Protein AF-A0A966TAX2-F1 (afdb_monomer_lite)

Sequence (101 aa):
MSQLWIATLVSSLICFLLKYLGYRIPESLLNRPVIQRINALIPISLLSSLVAVQALTIERQVVIDHRLVGLLVAAIALSFKANFPIMMLLAAASSALVYNL

Secondary structure (DSSP, 8-state):
--HHHHHHHHHHHHHHHHHHHHHTS-HHHHTSHHHHHHHHHHHHHHHHHHHHHHHH-BTTB----HHHHHHHHHHHHHHTT--HHHHHHHHHHHHHHHHT-

Structure (mmCIF, N/CA/C/O backbone):
data_AF-A0A966TAX2-F1
#
_entry.id   AF-A0A966TAX2-F1
#
loop_
_atom_site.group_PDB
_atom_site.id
_atom_site.type_symbol
_atom_site.label_atom_id
_atom_site.label_alt_id
_atom_site.label_comp_id
_atom_site.label_asym_id
_atom_site.label_entity_id
_atom_site.label_seq_id
_atom_site.pdbx_PDB_ins_code
_atom_site.Cartn_x
_atom_site.Cartn_y
_atom_site.Cartn_z
_atom_site.occupancy
_atom_site.B_iso_or_equiv
_atom_site.auth_seq_id
_atom_site.auth_comp_id
_atom_site.auth_asym_id
_atom_site.auth_atom_id
_atom_site.pdbx_PDB_model_num
ATOM 1 N N . MET A 1 1 ? 34.500 10.034 4.972 1.00 63.66 1 MET A N 1
ATOM 2 C CA . MET A 1 1 ? 33.118 9.588 5.252 1.00 63.66 1 MET A CA 1
ATOM 3 C C . MET A 1 1 ? 32.311 9.730 3.974 1.00 63.66 1 MET A C 1
ATOM 5 O O . MET A 1 1 ? 32.196 10.844 3.484 1.00 63.66 1 MET A O 1
ATOM 9 N N . SER A 1 2 ? 31.853 8.629 3.370 1.00 84.06 2 SER A N 1
ATOM 10 C CA . SER A 1 2 ? 31.092 8.680 2.107 1.00 84.06 2 SER A CA 1
ATOM 11 C C . SER A 1 2 ? 29.784 9.460 2.278 1.00 84.06 2 SER A C 1
ATOM 13 O O . SER A 1 2 ? 29.188 9.397 3.353 1.00 84.06 2 SER A O 1
ATOM 15 N N . GLN A 1 3 ? 29.287 10.107 1.222 1.00 86.94 3 GLN A N 1
ATOM 16 C CA . GLN A 1 3 ? 28.011 10.843 1.236 1.00 86.94 3 GLN A CA 1
ATOM 17 C C . GLN A 1 3 ? 26.834 10.004 1.776 1.00 86.94 3 GLN A C 1
ATOM 19 O O . GLN A 1 3 ? 25.998 10.531 2.504 1.00 86.94 3 GLN A O 1
ATOM 24 N N . LEU A 1 4 ? 26.822 8.689 1.519 1.00 91.69 4 LEU A N 1
ATOM 25 C CA . LEU A 1 4 ? 25.829 7.753 2.064 1.00 91.69 4 LEU A CA 1
ATOM 26 C C . LEU A 1 4 ? 25.832 7.703 3.600 1.00 91.69 4 LEU A C 1
ATOM 28 O O . LEU A 1 4 ? 24.779 7.735 4.219 1.00 91.69 4 LEU A O 1
ATOM 32 N N . TRP A 1 5 ? 27.010 7.701 4.228 1.00 91.75 5 TRP A N 1
ATOM 33 C CA . TRP A 1 5 ? 27.150 7.691 5.690 1.00 91.75 5 TRP A CA 1
ATOM 34 C C . TRP A 1 5 ? 26.619 8.977 6.329 1.00 91.75 5 TRP A C 1
ATOM 36 O O . TRP A 1 5 ? 25.980 8.928 7.379 1.00 91.75 5 TRP A O 1
ATOM 46 N N . ILE A 1 6 ? 26.839 10.120 5.673 1.00 92.25 6 ILE A N 1
ATOM 47 C CA . ILE A 1 6 ? 26.294 11.408 6.115 1.00 92.25 6 ILE A CA 1
ATOM 48 C C . ILE A 1 6 ? 24.763 11.393 5.987 1.00 92.25 6 ILE A C 1
ATOM 50 O O . ILE A 1 6 ? 24.074 11.737 6.944 1.00 92.25 6 ILE A O 1
ATOM 54 N N . ALA A 1 7 ? 24.221 10.931 4.854 1.00 92.06 7 ALA A N 1
ATOM 55 C CA . ALA A 1 7 ? 22.776 10.838 4.633 1.00 92.06 7 ALA A CA 1
ATOM 56 C C . ALA A 1 7 ? 22.075 9.907 5.643 1.00 92.06 7 ALA A C 1
ATOM 58 O O . ALA A 1 7 ? 21.009 10.247 6.164 1.00 92.06 7 ALA A O 1
ATOM 59 N N . THR A 1 8 ? 22.677 8.765 5.980 1.00 93.25 8 THR A N 1
ATOM 60 C CA . THR A 1 8 ? 22.130 7.833 6.980 1.00 93.25 8 THR A CA 1
ATOM 61 C C . THR A 1 8 ? 22.140 8.431 8.387 1.00 93.25 8 THR A C 1
ATOM 63 O O . THR A 1 8 ? 21.143 8.338 9.101 1.00 93.25 8 THR A O 1
ATOM 66 N N . LEU A 1 9 ? 23.229 9.094 8.793 1.00 94.69 9 LEU A N 1
ATOM 67 C CA . LEU A 1 9 ? 23.286 9.754 10.103 1.00 94.69 9 LEU A CA 1
ATOM 68 C C . LEU A 1 9 ? 22.274 10.899 10.208 1.00 94.69 9 LEU A C 1
ATOM 70 O O . LEU A 1 9 ? 21.571 11.003 11.212 1.00 94.69 9 LEU A O 1
ATOM 74 N N . VAL A 1 10 ? 22.155 11.716 9.160 1.00 95.25 10 VAL A N 1
ATOM 75 C CA . VAL A 1 10 ? 21.193 12.825 9.110 1.00 95.25 10 VAL A CA 1
ATOM 76 C C . VAL A 1 10 ? 19.753 12.310 9.141 1.00 95.25 10 VAL A C 1
ATOM 78 O O . VAL A 1 10 ? 18.957 12.796 9.941 1.00 95.25 10 VAL A O 1
ATOM 81 N N . SER A 1 11 ? 19.408 11.304 8.332 1.00 92.81 11 SER A N 1
ATOM 82 C CA . SER A 1 11 ? 18.055 10.722 8.325 1.00 92.81 11 SER A CA 1
ATOM 83 C C . SER A 1 11 ? 17.693 10.067 9.658 1.00 92.81 11 SER A C 1
ATOM 85 O O . SER A 1 11 ? 16.587 10.274 10.153 1.00 92.81 11 SER A O 1
ATOM 87 N N . SER A 1 12 ? 18.631 9.356 10.288 1.00 92.75 12 SER A N 1
ATOM 88 C CA . SER A 1 12 ? 18.442 8.794 11.630 1.00 92.75 12 SER A CA 1
ATOM 89 C C . SER A 1 12 ? 18.173 9.887 12.671 1.00 92.75 12 SER A C 1
ATOM 91 O O . SER A 1 12 ? 17.205 9.797 13.431 1.00 92.75 12 SER A O 1
ATOM 93 N N . LEU A 1 13 ? 18.961 10.969 12.652 1.00 94.94 13 LEU A N 1
ATOM 94 C CA . LEU A 1 13 ? 18.775 12.113 13.548 1.00 94.94 13 LEU A CA 1
ATOM 95 C C . LEU A 1 13 ? 17.407 12.784 13.337 1.00 94.94 13 LEU A C 1
ATOM 97 O O . LEU A 1 13 ? 16.717 13.094 14.307 1.00 94.94 13 LEU A O 1
ATOM 101 N N . ILE A 1 14 ? 16.987 12.966 12.082 1.00 94.62 14 ILE A N 1
ATOM 102 C CA . ILE A 1 14 ? 15.676 13.529 11.726 1.00 94.62 14 ILE A CA 1
ATOM 103 C C . ILE A 1 14 ? 14.543 12.632 12.236 1.00 94.62 14 ILE A C 1
ATOM 105 O O . ILE A 1 14 ? 13.622 13.127 12.885 1.00 94.62 14 ILE A O 1
ATOM 109 N N . CYS A 1 15 ? 14.616 11.320 12.002 1.00 92.00 15 CYS A N 1
ATOM 110 C CA . CYS A 1 15 ? 13.634 10.361 12.512 1.00 92.00 15 CYS A CA 1
ATOM 111 C C . CYS A 1 15 ? 13.542 10.402 14.044 1.00 92.00 15 CYS A C 1
ATOM 113 O O . CYS A 1 15 ? 12.441 10.361 14.601 1.00 92.00 15 CYS A O 1
ATOM 115 N N . PHE A 1 16 ? 14.682 10.528 14.727 1.00 91.06 16 PHE A N 1
ATOM 116 C CA . PHE A 1 16 ? 14.731 10.658 16.180 1.00 91.06 16 PHE A CA 1
ATOM 117 C C . PHE A 1 16 ? 14.078 11.960 16.666 1.00 91.06 16 PHE A C 1
ATOM 119 O O . PHE A 1 16 ? 13.234 11.923 17.563 1.00 91.06 16 PHE A O 1
ATOM 126 N N . LEU A 1 17 ? 14.398 13.097 16.040 1.00 92.00 17 LEU A N 1
ATOM 127 C CA . LEU A 1 17 ? 13.774 14.387 16.352 1.00 92.00 17 LEU A CA 1
ATOM 128 C C . LEU A 1 17 ? 12.261 14.346 16.130 1.00 92.00 17 LEU A C 1
ATOM 130 O O . LEU A 1 17 ? 11.511 14.793 16.993 1.00 92.00 17 LEU A O 1
ATOM 134 N N . LEU A 1 18 ? 11.802 13.767 15.019 1.00 88.62 18 LEU A N 1
ATOM 135 C CA . LEU A 1 18 ? 10.376 13.620 14.720 1.00 88.62 18 LEU A CA 1
ATOM 136 C C . LEU A 1 18 ? 9.655 12.776 15.777 1.00 88.62 18 LEU A C 1
ATOM 138 O O . LEU A 1 18 ? 8.590 13.173 16.252 1.00 88.62 18 LEU A O 1
ATOM 142 N N . LYS A 1 19 ? 10.243 11.650 16.199 1.00 85.62 19 LYS A N 1
ATOM 143 C CA . LYS A 1 19 ? 9.704 10.815 17.286 1.00 85.62 19 LYS A CA 1
ATOM 144 C C . LYS A 1 19 ? 9.629 11.597 18.601 1.00 85.62 19 LYS A C 1
ATOM 146 O O . LYS A 1 19 ? 8.616 11.533 19.297 1.00 85.62 19 LYS A O 1
ATOM 151 N N . TYR A 1 20 ? 10.685 12.338 18.929 1.00 87.75 20 TYR A N 1
ATOM 152 C CA . TYR A 1 20 ? 10.763 13.129 20.154 1.00 87.75 20 TYR A CA 1
ATOM 153 C C . TYR A 1 20 ? 9.734 14.267 20.172 1.00 87.75 20 TYR A C 1
ATOM 155 O O . TYR A 1 20 ? 9.030 14.441 21.167 1.00 87.75 20 TYR A O 1
ATOM 163 N N . LEU A 1 21 ? 9.584 14.993 19.061 1.00 85.50 21 LEU A N 1
ATOM 164 C CA . LEU A 1 21 ? 8.543 16.010 18.896 1.00 85.50 21 LEU A CA 1
ATOM 165 C C . LEU A 1 21 ? 7.149 15.389 19.007 1.00 85.50 21 LEU A C 1
ATOM 167 O O . LEU A 1 21 ? 6.305 15.945 19.701 1.00 85.50 21 LEU A O 1
ATOM 171 N N . GLY A 1 22 ? 6.932 14.219 18.399 1.00 79.00 22 GLY A N 1
ATOM 172 C CA . GLY A 1 22 ? 5.676 13.475 18.488 1.00 79.00 22 GLY A CA 1
ATOM 173 C C . GLY A 1 22 ? 5.285 13.106 19.921 1.00 79.00 22 GLY A C 1
ATOM 174 O O . GLY A 1 22 ? 4.120 13.227 20.285 1.00 79.00 22 GLY A O 1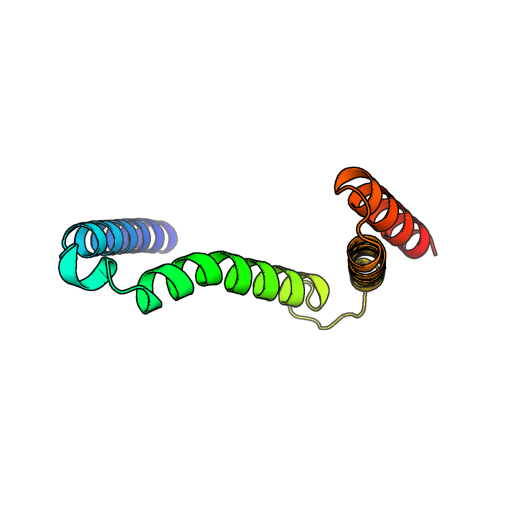
ATOM 175 N N . TYR A 1 23 ? 6.254 12.729 20.760 1.00 73.81 23 TYR A N 1
ATOM 176 C CA . TYR A 1 23 ? 6.023 12.424 22.179 1.00 73.81 23 TYR A CA 1
ATOM 177 C C . TYR A 1 23 ? 5.688 13.668 23.017 1.00 73.81 23 TYR A C 1
ATOM 179 O O . TYR A 1 23 ? 5.014 13.578 24.039 1.00 73.81 23 TYR A O 1
ATOM 187 N N . ARG A 1 24 ? 6.159 14.846 22.597 1.00 74.31 24 ARG A N 1
ATOM 188 C CA . ARG A 1 24 ? 5.876 16.122 23.270 1.00 74.31 24 ARG A CA 1
ATOM 189 C C . ARG A 1 24 ? 4.514 16.713 22.896 1.00 74.31 24 ARG A C 1
ATOM 191 O O . ARG A 1 24 ? 4.140 17.730 23.477 1.00 74.31 24 ARG A O 1
ATOM 198 N N . ILE A 1 25 ? 3.781 16.113 21.954 1.00 72.88 25 ILE A N 1
ATOM 199 C CA . ILE A 1 25 ? 2.447 16.581 21.568 1.00 72.88 25 ILE A CA 1
ATOM 200 C C . ILE A 1 25 ? 1.481 16.341 22.743 1.00 72.88 25 ILE A C 1
ATOM 202 O O . ILE A 1 25 ? 1.324 15.200 23.173 1.00 72.88 25 ILE A O 1
ATOM 206 N N . PRO A 1 26 ? 0.814 17.389 23.264 1.00 70.25 26 PRO A N 1
ATOM 207 C CA . PRO A 1 26 ? -0.136 17.259 24.363 1.00 70.25 26 PRO A CA 1
ATOM 208 C C . PRO A 1 26 ? -1.273 16.289 24.025 1.00 70.25 26 PRO A C 1
ATOM 210 O O . PRO A 1 26 ? -1.901 16.405 22.969 1.00 70.25 26 PRO A O 1
ATOM 213 N N . GLU A 1 27 ? -1.620 15.395 24.953 1.00 62.97 27 GLU A N 1
ATOM 214 C CA . GLU A 1 27 ? -2.732 14.446 24.770 1.00 62.97 27 GLU A CA 1
ATOM 215 C C . GLU A 1 27 ? -4.087 15.136 24.536 1.00 62.97 27 GLU A C 1
ATOM 217 O O . GLU A 1 27 ? -4.983 14.570 23.910 1.00 62.97 27 GLU A O 1
ATOM 222 N N . SER A 1 28 ? -4.233 16.397 24.955 1.00 65.00 28 SER A N 1
ATOM 223 C CA . SER A 1 28 ? -5.428 17.212 24.699 1.00 65.00 28 SER A CA 1
ATOM 224 C C . SER A 1 28 ? -5.665 17.510 23.211 1.00 65.00 28 SER A C 1
ATOM 226 O O . SER A 1 28 ? -6.810 17.711 22.799 1.00 65.00 28 SER A O 1
ATOM 228 N N . LEU A 1 29 ? -4.611 17.508 22.387 1.00 61.69 29 LEU A N 1
ATOM 229 C CA . LEU A 1 29 ? -4.713 17.642 20.932 1.00 61.69 29 LEU A CA 1
ATOM 230 C C . LEU A 1 29 ? -5.010 16.287 20.277 1.00 6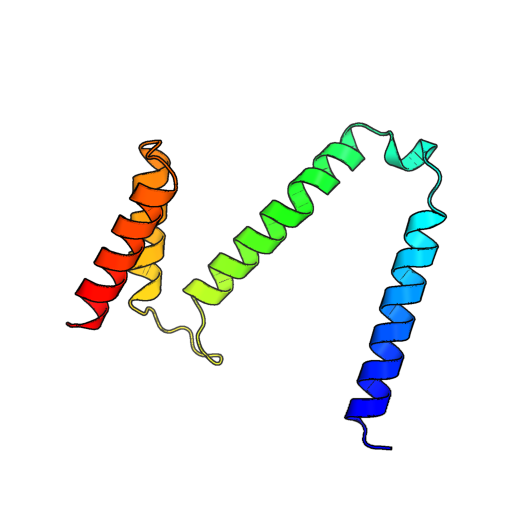1.69 29 LEU A C 1
ATOM 232 O O . LEU A 1 29 ? -5.793 16.233 19.332 1.00 61.69 29 LEU A O 1
ATOM 236 N N . LEU A 1 30 ? -4.450 15.192 20.800 1.00 60.34 30 LEU A N 1
ATOM 237 C CA . LEU A 1 30 ? -4.582 13.849 20.221 1.00 60.34 30 LEU A CA 1
ATOM 238 C C . LEU A 1 30 ? -5.920 13.161 20.551 1.00 60.34 30 LEU A C 1
ATOM 240 O O . LEU A 1 30 ? -6.401 12.346 19.766 1.00 60.34 30 LEU A O 1
ATOM 244 N N . ASN A 1 31 ? -6.566 13.534 21.660 1.00 64.88 31 ASN A N 1
ATOM 245 C CA . ASN A 1 31 ? -7.871 13.003 22.075 1.00 64.88 31 ASN A CA 1
ATOM 246 C C . ASN A 1 31 ? -9.065 13.544 21.276 1.00 64.88 31 ASN A C 1
ATOM 248 O O . ASN A 1 31 ? -10.213 13.197 21.558 1.00 64.88 31 ASN A O 1
ATOM 252 N N . ARG A 1 32 ? -8.838 14.373 20.250 1.00 75.62 32 ARG A N 1
ATOM 253 C CA . ARG A 1 32 ? -9.924 14.761 19.348 1.00 75.62 32 ARG A CA 1
ATOM 254 C C . ARG A 1 32 ? -10.338 13.552 18.500 1.00 75.62 32 ARG A C 1
ATOM 256 O O . ARG A 1 32 ? -9.487 12.979 17.814 1.00 75.62 32 ARG A O 1
ATOM 263 N N . PRO A 1 33 ? -11.640 13.216 18.432 1.00 75.94 33 PRO A N 1
ATOM 264 C CA . PRO A 1 33 ? -12.123 12.047 17.690 1.00 75.94 33 PRO A CA 1
ATOM 265 C C . PRO A 1 33 ? -11.753 12.094 16.199 1.00 75.94 33 PRO A C 1
ATOM 267 O O . PRO A 1 33 ? -11.582 11.058 15.561 1.00 75.94 33 PRO A O 1
ATOM 270 N N . VAL A 1 34 ? -11.580 13.296 15.639 1.00 80.00 34 VAL A N 1
ATOM 271 C CA . VAL A 1 34 ? -11.132 13.499 14.254 1.00 80.00 34 VAL A CA 1
ATOM 272 C C . VAL A 1 34 ? -9.679 13.050 14.052 1.00 80.00 34 VAL A C 1
ATOM 274 O O . VAL A 1 34 ? -9.387 12.360 13.081 1.00 80.00 34 VAL A O 1
ATOM 277 N N . ILE A 1 35 ? -8.773 13.384 14.975 1.00 80.75 35 ILE A N 1
ATOM 278 C CA . ILE A 1 35 ? -7.340 13.067 14.849 1.00 80.75 35 ILE A CA 1
ATOM 279 C C . ILE A 1 35 ? -7.102 11.562 15.011 1.00 80.75 35 ILE A C 1
ATOM 281 O O . ILE A 1 35 ? -6.332 10.979 14.249 1.00 80.75 35 ILE A O 1
ATOM 285 N N . GLN A 1 36 ? -7.830 10.904 15.917 1.00 80.69 36 GLN A N 1
ATOM 286 C CA . GLN A 1 36 ? -7.770 9.447 16.074 1.00 80.69 36 GLN A CA 1
ATOM 287 C C . GLN A 1 36 ? -8.241 8.705 14.816 1.00 80.69 36 GLN A C 1
ATOM 289 O O . GLN A 1 36 ? -7.580 7.766 14.371 1.00 80.69 36 GLN A O 1
ATOM 294 N N . ARG A 1 37 ? -9.344 9.158 14.199 1.00 83.12 37 ARG A N 1
ATOM 295 C CA . ARG A 1 37 ? -9.837 8.590 12.933 1.00 83.12 37 ARG A CA 1
ATOM 296 C C . ARG A 1 37 ? -8.819 8.744 11.808 1.00 83.12 37 ARG A C 1
ATOM 298 O O . ARG A 1 37 ? -8.575 7.783 11.089 1.00 83.12 37 ARG A O 1
ATOM 305 N N . ILE A 1 38 ? -8.198 9.917 11.674 1.00 85.69 38 ILE A N 1
ATOM 306 C CA . ILE A 1 38 ? -7.161 10.145 10.658 1.00 85.69 38 ILE A CA 1
ATOM 307 C C . ILE A 1 38 ? -5.966 9.223 10.905 1.00 85.69 38 ILE A C 1
ATOM 309 O O . ILE A 1 38 ? -5.522 8.555 9.977 1.00 85.69 38 ILE A O 1
ATOM 313 N N . ASN A 1 39 ? -5.481 9.122 12.145 1.00 86.06 39 ASN A N 1
ATOM 314 C CA . ASN A 1 39 ? -4.323 8.289 12.465 1.00 86.06 39 ASN A CA 1
ATOM 315 C C . ASN A 1 39 ? -4.564 6.799 12.169 1.00 86.06 39 ASN A C 1
ATOM 317 O O . ASN A 1 39 ? -3.667 6.114 11.690 1.00 86.06 39 ASN A O 1
ATOM 321 N N . ALA A 1 40 ? -5.788 6.308 12.375 1.00 87.50 40 ALA A N 1
ATOM 322 C CA . ALA A 1 40 ? -6.165 4.950 11.985 1.00 87.50 40 ALA A CA 1
ATOM 323 C C . ALA A 1 40 ? -6.173 4.746 10.455 1.00 87.50 40 ALA A C 1
ATOM 325 O O . ALA A 1 40 ? -5.883 3.653 9.974 1.00 87.50 40 ALA A O 1
ATOM 326 N N . LEU A 1 41 ? -6.480 5.794 9.682 1.00 89.75 41 LEU A N 1
ATOM 327 C CA . LEU A 1 41 ? -6.553 5.745 8.219 1.00 89.75 41 LEU A CA 1
ATOM 328 C C . LEU A 1 41 ? -5.201 5.967 7.529 1.00 89.75 41 LEU A C 1
ATOM 330 O O . LEU A 1 41 ? -5.032 5.512 6.398 1.00 89.75 41 LEU A O 1
ATOM 334 N N . ILE A 1 42 ? -4.236 6.628 8.180 1.00 91.06 42 ILE A N 1
ATOM 335 C CA . ILE A 1 42 ? -2.909 6.902 7.601 1.00 91.06 42 ILE A CA 1
ATOM 336 C C . ILE A 1 42 ? -2.224 5.608 7.121 1.00 91.06 42 ILE A C 1
ATOM 338 O O . ILE A 1 42 ? -1.876 5.551 5.940 1.00 91.06 42 ILE A O 1
ATOM 342 N N . PRO A 1 43 ? -2.065 4.547 7.944 1.00 94.00 43 PRO A N 1
ATOM 343 C CA . PRO A 1 43 ? -1.412 3.317 7.497 1.00 94.00 43 PRO A CA 1
ATOM 344 C C . PRO A 1 43 ? -2.148 2.651 6.336 1.00 94.00 43 PRO A C 1
ATOM 346 O O . PRO A 1 43 ? -1.518 2.181 5.395 1.00 94.00 43 PRO A O 1
ATOM 349 N N . ILE A 1 44 ? -3.482 2.648 6.380 1.00 91.81 44 ILE A N 1
ATOM 350 C CA . ILE A 1 44 ? -4.333 2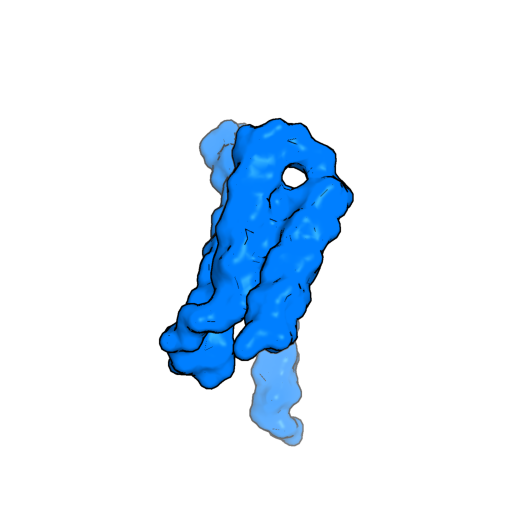.018 5.365 1.00 91.81 44 ILE A CA 1
ATOM 351 C C . ILE A 1 44 ? -4.173 2.744 4.024 1.00 91.81 44 ILE A C 1
ATOM 353 O O . ILE A 1 44 ? -3.982 2.105 2.994 1.00 91.81 44 ILE A O 1
ATOM 357 N N . SER A 1 45 ? -4.190 4.078 4.043 1.00 91.69 45 SER A N 1
ATOM 358 C CA . SER A 1 45 ? -3.993 4.916 2.858 1.00 91.69 45 SER A CA 1
ATOM 359 C C . SER A 1 45 ? -2.590 4.749 2.269 1.00 91.69 45 SER A C 1
ATOM 361 O O . SER A 1 45 ? -2.443 4.527 1.067 1.00 91.69 45 SER A O 1
ATOM 363 N N . LEU A 1 46 ? -1.557 4.777 3.120 1.00 93.44 46 LEU A N 1
ATOM 364 C CA . LEU A 1 46 ? -0.166 4.624 2.693 1.00 93.44 46 LEU A CA 1
ATOM 365 C C . LEU A 1 46 ? 0.105 3.237 2.104 1.00 93.44 46 LEU A C 1
ATOM 367 O O . LEU A 1 46 ? 0.686 3.148 1.026 1.00 93.44 46 LEU A O 1
ATOM 371 N N . LEU A 1 47 ? -0.33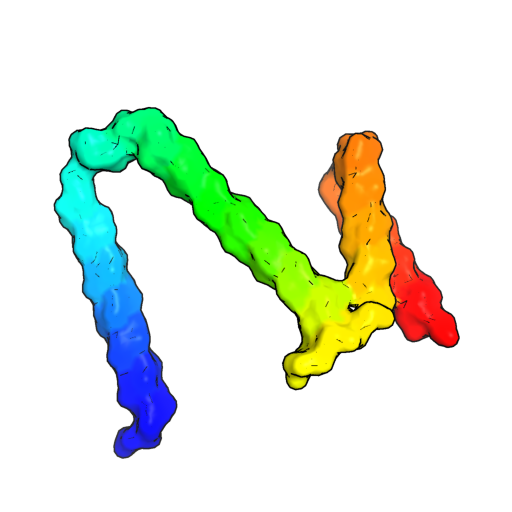7 2.166 2.769 1.00 92.75 47 LEU A N 1
ATOM 372 C CA . LEU A 1 47 ? -0.177 0.800 2.266 1.00 92.75 47 LEU A CA 1
ATOM 373 C C . LEU A 1 47 ? -0.977 0.577 0.980 1.00 92.75 47 LEU A C 1
ATOM 375 O O . LEU A 1 47 ? -0.454 -0.022 0.047 1.00 92.75 47 LEU A O 1
ATOM 379 N N . SER A 1 48 ? -2.206 1.094 0.897 1.00 87.50 48 SER A N 1
ATOM 380 C CA . SER A 1 48 ? -3.030 0.993 -0.314 1.00 87.50 48 SER A CA 1
ATOM 381 C C . SER A 1 48 ? -2.380 1.710 -1.502 1.00 87.50 48 SER A C 1
ATOM 383 O O . SER A 1 48 ? -2.229 1.127 -2.576 1.00 87.50 48 SER A O 1
ATOM 385 N N . SER A 1 49 ? -1.896 2.937 -1.291 1.00 88.38 49 SER A N 1
ATOM 386 C CA . SER A 1 49 ? -1.156 3.698 -2.304 1.00 88.38 49 SER A CA 1
ATOM 387 C C . SER A 1 49 ? 0.131 2.983 -2.728 1.00 88.38 49 SER A C 1
ATOM 389 O O . SER A 1 49 ? 0.410 2.847 -3.918 1.00 88.38 49 SER A O 1
ATOM 391 N N . LEU A 1 50 ? 0.889 2.444 -1.768 1.00 89.81 50 LEU A N 1
ATOM 392 C CA . LEU A 1 50 ? 2.112 1.694 -2.042 1.00 89.81 50 LEU A CA 1
ATOM 393 C C . LEU A 1 50 ? 1.834 0.442 -2.884 1.00 89.81 50 LEU A C 1
ATOM 395 O O . LEU A 1 50 ? 2.566 0.157 -3.829 1.00 89.81 50 LEU A O 1
ATOM 399 N N . VAL A 1 51 ? 0.781 -0.308 -2.564 1.00 84.62 51 VAL A N 1
ATOM 400 C CA . VAL A 1 51 ? 0.360 -1.471 -3.354 1.00 84.62 51 VAL A CA 1
ATOM 401 C C . VAL A 1 51 ? -0.054 -1.044 -4.762 1.00 84.62 51 VAL A C 1
ATOM 403 O O . VAL A 1 51 ? 0.373 -1.682 -5.721 1.00 84.62 51 VAL A O 1
ATOM 406 N N . ALA A 1 52 ? -0.801 0.053 -4.910 1.00 82.06 52 ALA A N 1
ATOM 407 C CA . ALA A 1 52 ? -1.193 0.573 -6.219 1.00 82.06 52 ALA A CA 1
ATOM 408 C C . ALA A 1 52 ? 0.025 0.949 -7.082 1.00 82.06 52 ALA A C 1
ATOM 410 O O . ALA A 1 52 ? 0.111 0.539 -8.238 1.00 82.06 52 ALA A O 1
ATOM 411 N N . VAL A 1 53 ? 1.004 1.664 -6.518 1.00 83.50 53 VAL A N 1
ATOM 412 C CA . VAL A 1 53 ? 2.227 2.051 -7.242 1.00 83.50 53 VAL A CA 1
ATOM 413 C C . VAL A 1 53 ? 3.072 0.828 -7.603 1.00 83.50 53 VAL A C 1
ATOM 415 O O . VAL A 1 53 ? 3.525 0.726 -8.740 1.00 83.50 53 VAL A O 1
ATOM 418 N N . GLN A 1 54 ? 3.242 -0.124 -6.681 1.00 80.38 54 GLN A N 1
ATOM 419 C CA . GLN A 1 54 ? 4.004 -1.354 -6.934 1.00 80.38 54 GLN A CA 1
ATOM 420 C C . GLN A 1 54 ? 3.323 -2.297 -7.936 1.00 80.38 54 GLN A C 1
ATOM 422 O O . GLN A 1 54 ? 4.008 -3.062 -8.612 1.00 80.38 54 GLN A O 1
ATOM 427 N N . ALA A 1 55 ? 1.991 -2.269 -8.026 1.00 75.25 55 ALA A N 1
ATOM 428 C CA . ALA A 1 55 ? 1.242 -3.053 -9.003 1.00 75.25 55 ALA A CA 1
ATOM 429 C C . ALA A 1 55 ? 1.314 -2.452 -10.415 1.00 75.25 55 ALA A C 1
ATOM 431 O O . ALA A 1 55 ? 1.256 -3.197 -11.389 1.00 75.25 55 ALA A O 1
ATOM 432 N N . LEU A 1 56 ? 1.436 -1.124 -10.523 1.00 67.38 56 LEU A N 1
ATOM 433 C CA . LEU A 1 56 ? 1.419 -0.393 -11.796 1.00 67.38 56 LEU A CA 1
ATOM 434 C C . LEU A 1 56 ? 2.814 -0.039 -12.338 1.00 67.38 56 LEU A C 1
ATOM 436 O O . LEU A 1 56 ? 2.934 0.318 -13.508 1.00 67.38 56 LEU A O 1
ATOM 440 N N . THR A 1 57 ? 3.858 -0.086 -11.506 1.00 66.69 57 THR A N 1
ATOM 441 C CA . THR A 1 57 ? 5.205 0.386 -11.863 1.00 66.69 57 THR A CA 1
ATOM 442 C C . THR A 1 57 ? 6.260 -0.670 -11.559 1.00 66.69 57 THR A C 1
ATOM 444 O O . THR A 1 57 ? 6.356 -1.152 -10.431 1.00 66.69 57 THR A O 1
ATOM 447 N N . ILE A 1 58 ? 7.125 -0.953 -12.534 1.00 63.31 58 ILE A N 1
ATOM 448 C CA . ILE A 1 58 ? 8.364 -1.717 -12.340 1.00 63.31 58 ILE A CA 1
ATOM 449 C C . ILE A 1 58 ? 9.519 -0.850 -12.837 1.00 63.31 58 ILE A C 1
ATOM 451 O O . ILE A 1 58 ? 9.480 -0.358 -13.960 1.00 63.31 58 ILE A O 1
ATOM 455 N N . GLU A 1 59 ? 10.532 -0.625 -11.992 1.00 62.28 59 GLU A N 1
ATOM 456 C CA . GLU A 1 59 ? 11.826 -0.026 -12.385 1.00 62.28 59 GLU A CA 1
ATOM 457 C C . GLU A 1 59 ? 11.741 1.337 -13.114 1.00 62.28 59 GLU A C 1
ATOM 459 O O . GLU A 1 59 ? 12.727 1.758 -13.713 1.00 62.28 59 GLU A O 1
ATOM 464 N N . ARG A 1 60 ? 10.601 2.058 -13.014 1.00 57.44 60 ARG A N 1
ATOM 465 C CA . ARG A 1 60 ? 10.273 3.354 -13.667 1.00 57.44 60 ARG A CA 1
ATOM 466 C C . ARG A 1 60 ? 9.533 3.274 -15.012 1.00 57.44 60 ARG A C 1
ATOM 468 O O . ARG A 1 60 ? 9.280 4.322 -15.606 1.00 57.44 60 ARG A O 1
ATOM 475 N N . GLN A 1 61 ? 9.134 2.089 -15.468 1.00 55.44 61 GLN A N 1
ATOM 476 C CA . GLN A 1 61 ? 8.259 1.924 -16.634 1.00 55.44 61 GLN A CA 1
ATOM 477 C C . GLN A 1 61 ? 6.867 1.440 -16.206 1.00 55.44 61 GLN A C 1
ATOM 479 O O . GLN A 1 61 ? 6.728 0.551 -15.362 1.00 55.44 61 GLN A O 1
ATOM 484 N N . VAL A 1 62 ? 5.827 2.057 -16.775 1.00 55.84 62 VAL A N 1
ATOM 485 C CA . VAL A 1 62 ? 4.438 1.606 -16.623 1.00 55.84 62 VAL A CA 1
ATOM 486 C C . VAL A 1 62 ? 4.262 0.410 -17.550 1.00 55.84 62 VAL A C 1
ATOM 488 O O . VAL A 1 62 ? 3.979 0.567 -18.735 1.00 55.84 62 VAL A O 1
ATOM 491 N N . VAL A 1 63 ? 4.505 -0.784 -17.020 1.00 58.84 63 VAL A N 1
ATOM 492 C CA . VAL A 1 63 ? 4.277 -2.048 -17.721 1.00 58.84 63 VAL A CA 1
ATOM 493 C C . VAL A 1 63 ? 3.060 -2.694 -17.078 1.00 58.84 63 VAL A C 1
ATOM 495 O O . VAL A 1 63 ? 3.045 -2.944 -15.873 1.00 58.84 63 VAL A O 1
ATOM 498 N N . ILE A 1 64 ? 2.018 -2.931 -17.874 1.00 56.41 64 ILE A N 1
ATOM 499 C CA . ILE A 1 64 ? 0.846 -3.693 -17.436 1.00 56.41 64 ILE A CA 1
ATOM 500 C C . ILE A 1 64 ? 1.268 -5.161 -17.415 1.00 56.41 64 ILE A C 1
ATOM 502 O O . ILE A 1 64 ? 1.172 -5.854 -18.422 1.00 56.41 64 ILE A O 1
ATOM 506 N N . ASP A 1 65 ? 1.816 -5.594 -16.284 1.00 62.38 65 ASP A N 1
ATOM 507 C CA . ASP A 1 65 ? 2.347 -6.941 -16.104 1.00 62.38 65 ASP A CA 1
ATOM 508 C C . ASP A 1 65 ? 1.379 -7.830 -15.294 1.00 62.38 65 ASP A C 1
ATOM 510 O O . ASP A 1 65 ? 0.446 -7.360 -14.631 1.00 62.38 65 ASP A O 1
ATOM 514 N N . HIS A 1 66 ? 1.652 -9.131 -15.298 1.00 60.28 66 HIS A N 1
ATOM 515 C CA . HIS A 1 66 ? 0.942 -10.244 -14.648 1.00 60.28 66 HIS A CA 1
ATOM 516 C C . HIS A 1 66 ? 0.492 -9.994 -13.193 1.00 60.28 66 HIS A C 1
ATOM 518 O O . HIS A 1 66 ? -0.502 -10.551 -12.715 1.00 60.28 66 HIS A O 1
ATOM 524 N N . ARG A 1 67 ? 1.204 -9.109 -12.487 1.00 65.00 67 ARG A N 1
ATOM 525 C CA . ARG A 1 67 ? 0.918 -8.693 -11.107 1.00 65.00 67 ARG A CA 1
ATOM 526 C C . ARG A 1 67 ? -0.414 -7.957 -10.958 1.00 65.00 67 ARG A C 1
ATOM 528 O O . ARG A 1 67 ? -1.076 -8.124 -9.934 1.00 65.00 67 ARG A O 1
ATOM 535 N N . LEU A 1 68 ? -0.834 -7.188 -11.967 1.00 69.88 68 LEU A N 1
ATOM 536 C CA . LEU A 1 68 ? -2.122 -6.489 -11.949 1.00 69.88 68 LEU A CA 1
ATOM 537 C C . LEU A 1 68 ? -3.288 -7.486 -11.952 1.00 69.88 68 LEU A C 1
ATOM 539 O O . LEU A 1 68 ? -4.280 -7.289 -11.252 1.00 69.88 68 LEU A O 1
ATOM 543 N N . VAL A 1 69 ? -3.137 -8.591 -12.690 1.00 68.31 69 VAL A N 1
ATOM 544 C CA . VAL A 1 69 ? -4.140 -9.661 -12.752 1.00 68.31 69 VAL A CA 1
ATOM 545 C C . VAL A 1 69 ? -4.263 -10.357 -11.397 1.00 68.31 69 VAL A C 1
ATOM 547 O O . VAL A 1 69 ? -5.375 -10.524 -10.900 1.00 68.31 69 VAL A O 1
ATOM 550 N N . GLY A 1 70 ? -3.137 -10.678 -10.747 1.00 69.38 70 GLY A N 1
ATOM 551 C CA . GLY A 1 70 ? -3.136 -11.212 -9.379 1.00 69.38 70 GLY A CA 1
ATOM 552 C C . GLY A 1 70 ? -3.819 -10.283 -8.367 1.00 69.38 70 GLY A C 1
ATOM 553 O O . GLY A 1 70 ? -4.619 -10.742 -7.549 1.00 69.38 70 GLY A O 1
ATOM 554 N N . LEU A 1 71 ? -3.569 -8.971 -8.459 1.00 76.75 71 LEU A N 1
ATOM 555 C CA . LEU A 1 71 ? -4.205 -7.961 -7.606 1.00 76.75 71 LEU A CA 1
ATOM 556 C C . LEU A 1 71 ? -5.725 -7.878 -7.836 1.00 76.75 71 LEU A C 1
ATOM 558 O O . LEU A 1 71 ? -6.490 -7.822 -6.873 1.00 76.75 71 LEU A O 1
ATOM 562 N N . LEU A 1 72 ? -6.171 -7.895 -9.096 1.00 78.81 72 LEU A N 1
ATOM 563 C CA . LEU A 1 72 ? -7.594 -7.863 -9.442 1.00 78.81 72 LEU A CA 1
ATOM 564 C C . LEU A 1 72 ? -8.327 -9.108 -8.938 1.00 78.81 72 LEU A C 1
ATOM 566 O O . LEU A 1 72 ? -9.396 -8.987 -8.342 1.00 78.81 72 LEU A O 1
ATOM 570 N N . VAL A 1 73 ? -7.739 -10.294 -9.107 1.00 76.75 73 VAL A N 1
ATOM 571 C CA . VAL A 1 73 ? -8.311 -11.548 -8.594 1.00 76.75 73 VAL A CA 1
ATOM 572 C C . VAL A 1 73 ? -8.410 -11.517 -7.067 1.00 76.75 73 VAL A C 1
ATOM 574 O O . VAL A 1 73 ? -9.449 -11.891 -6.519 1.00 76.75 73 VAL A O 1
ATOM 577 N N . ALA A 1 74 ? -7.388 -11.002 -6.375 1.00 75.12 74 ALA A N 1
ATOM 578 C CA . ALA A 1 74 ? -7.431 -10.809 -4.925 1.00 75.12 74 ALA A CA 1
ATOM 579 C C . ALA A 1 74 ? -8.568 -9.861 -4.505 1.00 75.12 74 ALA A C 1
ATOM 581 O O . ALA A 1 74 ? -9.323 -10.173 -3.583 1.00 75.12 74 ALA A O 1
ATOM 582 N N . ALA A 1 75 ? -8.729 -8.730 -5.200 1.00 79.94 75 ALA A N 1
ATOM 583 C CA . ALA A 1 75 ? -9.779 -7.751 -4.920 1.00 79.94 75 ALA A CA 1
ATOM 584 C C . ALA A 1 75 ? -11.189 -8.335 -5.126 1.00 79.94 75 ALA A C 1
ATOM 586 O O . ALA A 1 75 ? -12.090 -8.098 -4.314 1.00 79.94 75 ALA A O 1
ATOM 587 N N . ILE A 1 76 ? -11.376 -9.150 -6.168 1.00 81.31 76 ILE A N 1
ATOM 588 C CA . ILE A 1 76 ? -12.639 -9.851 -6.429 1.00 81.31 76 ILE A CA 1
ATOM 589 C C . ILE A 1 76 ? -12.904 -10.889 -5.330 1.00 81.31 76 ILE A C 1
ATOM 591 O O . ILE A 1 76 ? -13.986 -10.894 -4.745 1.00 81.31 76 ILE A O 1
ATOM 595 N N . ALA A 1 77 ? -11.916 -11.717 -4.978 1.00 76.94 77 ALA A N 1
ATOM 596 C CA . ALA A 1 77 ? -12.055 -12.722 -3.920 1.00 76.94 77 ALA A CA 1
ATOM 597 C C . ALA A 1 77 ? -12.374 -12.094 -2.549 1.00 76.94 77 ALA A C 1
ATOM 599 O O . ALA A 1 77 ? -13.210 -12.610 -1.802 1.00 76.94 77 ALA A O 1
ATOM 600 N N . LEU A 1 78 ? -11.760 -10.948 -2.236 1.00 77.25 78 LEU A N 1
ATOM 601 C CA . LEU A 1 78 ? -12.041 -10.193 -1.015 1.00 77.25 78 LEU A CA 1
ATOM 602 C C . LEU A 1 78 ? -13.463 -9.608 -1.016 1.00 77.25 78 LEU A C 1
ATOM 604 O O . LEU A 1 78 ? -14.121 -9.602 0.023 1.00 77.25 78 LEU A O 1
ATOM 608 N N . SER A 1 79 ? -13.968 -9.180 -2.178 1.00 77.12 79 SER A N 1
ATOM 609 C CA . SER A 1 79 ? -15.349 -8.691 -2.327 1.00 77.12 79 SER A CA 1
ATOM 610 C C . SER A 1 79 ? -16.383 -9.785 -2.031 1.00 77.12 79 SER A C 1
ATOM 612 O O . SER A 1 79 ? -17.438 -9.501 -1.469 1.00 77.12 79 SER A O 1
ATOM 614 N N . PHE A 1 80 ? -16.048 -11.049 -2.307 1.00 79.31 80 PHE A N 1
ATOM 615 C CA . PHE A 1 80 ? -16.840 -12.219 -1.906 1.00 79.31 80 PHE A CA 1
ATOM 616 C C . PHE A 1 80 ? -16.663 -12.622 -0.431 1.00 79.31 80 PHE A C 1
ATOM 618 O O . PHE A 1 80 ? -17.193 -13.649 -0.006 1.00 79.31 80 PHE A O 1
ATOM 625 N N . LYS A 1 81 ? -15.965 -11.812 0.378 1.00 76.56 81 LYS A N 1
ATOM 626 C CA . LYS A 1 81 ? -15.738 -12.049 1.813 1.00 76.56 81 LYS A CA 1
ATOM 627 C C . LYS A 1 81 ? -14.966 -13.349 2.102 1.00 76.56 81 LYS A C 1
ATOM 629 O O . LYS A 1 81 ? -15.115 -13.928 3.177 1.00 76.56 81 LYS A O 1
ATOM 634 N N . ALA A 1 82 ? -14.148 -13.813 1.153 1.00 72.56 82 ALA A N 1
ATOM 635 C CA . ALA A 1 82 ? -13.332 -15.011 1.323 1.00 72.56 82 ALA A CA 1
ATOM 636 C C . ALA A 1 82 ? -12.297 -14.831 2.450 1.00 72.56 82 ALA A C 1
ATOM 638 O O . ALA A 1 82 ? -11.742 -13.747 2.636 1.00 72.56 82 ALA A O 1
ATOM 639 N N . ASN A 1 83 ? -12.002 -15.909 3.186 1.00 77.69 83 ASN A N 1
ATOM 640 C CA . ASN A 1 83 ? -10.959 -15.895 4.214 1.00 77.69 83 ASN A CA 1
ATOM 641 C C . ASN A 1 83 ? -9.603 -15.511 3.593 1.00 77.69 83 ASN A C 1
ATOM 643 O O . ASN A 1 83 ? -9.249 -16.004 2.521 1.00 77.69 83 ASN A O 1
ATOM 647 N N . PHE A 1 84 ? -8.819 -14.681 4.291 1.00 78.75 84 PHE A N 1
ATOM 648 C CA . PHE A 1 84 ? -7.534 -14.143 3.812 1.00 78.75 84 PHE A CA 1
ATOM 649 C C . PHE A 1 84 ? -6.590 -15.178 3.152 1.00 78.75 84 PHE A C 1
ATOM 651 O O . PHE A 1 84 ? -6.063 -14.884 2.077 1.00 78.75 84 PHE A O 1
ATOM 658 N N . PRO A 1 85 ? -6.411 -16.408 3.686 1.00 81.62 85 PRO A N 1
ATOM 659 C CA . PRO A 1 85 ? -5.549 -17.410 3.052 1.00 81.62 85 PRO A CA 1
ATOM 660 C C . PRO A 1 85 ? -6.051 -17.866 1.675 1.00 81.62 85 PRO A C 1
ATOM 662 O O . PRO A 1 85 ? -5.254 -18.098 0.770 1.00 81.62 85 PRO A O 1
ATOM 665 N N . ILE A 1 86 ? -7.373 -17.963 1.503 1.00 80.62 86 ILE A N 1
ATOM 666 C CA . ILE A 1 86 ? -8.015 -18.396 0.254 1.00 80.62 86 ILE A CA 1
ATOM 667 C C . ILE A 1 86 ? -7.811 -17.327 -0.823 1.00 80.62 86 ILE A C 1
ATOM 669 O O . ILE A 1 86 ? -7.432 -17.642 -1.948 1.00 80.62 86 ILE A O 1
ATOM 673 N N . MET A 1 87 ? -7.994 -16.055 -0.455 1.00 81.94 87 MET A N 1
ATOM 674 C CA . MET A 1 87 ? -7.710 -14.912 -1.326 1.00 81.94 87 MET A CA 1
ATOM 675 C C . MET A 1 87 ? -6.239 -14.900 -1.772 1.00 81.94 87 MET A C 1
ATOM 677 O O . MET A 1 87 ? -5.963 -14.72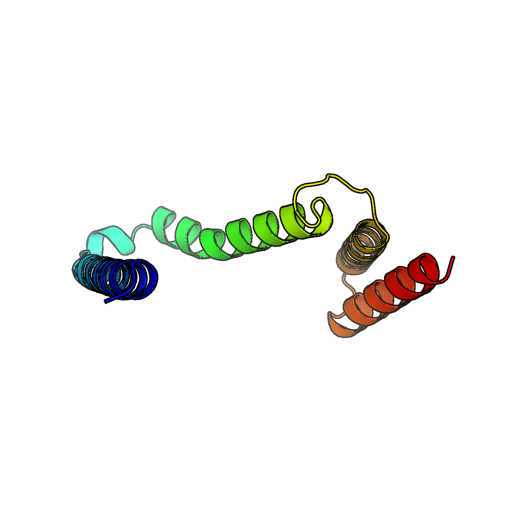8 -2.958 1.00 81.94 87 MET A O 1
ATOM 681 N N . MET A 1 88 ? -5.299 -15.120 -0.846 1.00 81.31 88 MET A N 1
ATOM 682 C CA . MET A 1 88 ? -3.866 -15.138 -1.155 1.00 81.31 88 MET A CA 1
ATOM 683 C C . MET A 1 88 ? -3.500 -16.268 -2.128 1.00 81.31 88 MET A C 1
ATOM 685 O O . MET A 1 88 ? -2.754 -16.039 -3.078 1.00 81.31 88 MET A O 1
ATOM 689 N N . LEU A 1 89 ? -4.051 -17.469 -1.922 1.00 83.25 89 LEU A N 1
ATOM 690 C CA . LEU A 1 89 ? -3.842 -18.619 -2.806 1.00 83.25 89 LEU A CA 1
ATOM 691 C C . LEU A 1 89 ? -4.387 -18.374 -4.215 1.00 83.25 89 LEU A C 1
ATOM 693 O O . LEU A 1 89 ? -3.685 -18.641 -5.186 1.00 83.25 89 LEU A O 1
ATOM 697 N N . LEU A 1 90 ? -5.604 -17.834 -4.329 1.00 78.75 90 LEU A N 1
ATOM 698 C CA . LEU A 1 90 ? -6.212 -17.494 -5.619 1.00 78.75 90 LEU A CA 1
ATOM 699 C C . LEU A 1 90 ? -5.379 -16.460 -6.379 1.00 78.75 90 LEU A C 1
ATOM 701 O O . LEU A 1 90 ? -5.114 -16.648 -7.563 1.00 78.75 90 LEU A O 1
ATOM 705 N N . ALA A 1 91 ? -4.925 -15.412 -5.690 1.00 76.00 91 ALA A N 1
ATOM 706 C CA . ALA A 1 91 ? -4.094 -14.365 -6.275 1.00 76.00 91 ALA A CA 1
ATOM 707 C C . ALA A 1 91 ? -2.729 -14.894 -6.747 1.00 76.00 91 ALA A C 1
ATOM 709 O O . ALA A 1 91 ? -2.272 -14.559 -7.843 1.00 76.00 91 ALA A O 1
ATOM 710 N N . ALA A 1 92 ? -2.084 -15.743 -5.938 1.00 77.75 92 ALA A N 1
ATOM 711 C CA . ALA A 1 92 ? -0.816 -16.378 -6.288 1.00 77.75 92 ALA A CA 1
ATOM 712 C C . ALA A 1 92 ? -0.976 -17.323 -7.485 1.00 77.75 92 ALA A C 1
ATOM 714 O O . ALA A 1 92 ? -0.189 -17.255 -8.427 1.00 77.75 92 ALA A O 1
ATOM 715 N N . ALA A 1 93 ? -2.026 -18.150 -7.479 1.00 78.94 93 ALA A N 1
ATOM 716 C CA . ALA A 1 93 ? -2.333 -19.058 -8.575 1.00 78.94 93 ALA A CA 1
ATOM 717 C C . ALA A 1 93 ? -2.605 -18.288 -9.872 1.00 78.94 93 ALA A C 1
ATOM 719 O O . ALA A 1 93 ? -1.989 -18.598 -10.885 1.00 78.94 93 ALA A O 1
ATOM 720 N N . SER A 1 94 ? -3.443 -17.245 -9.845 1.00 73.19 94 SER A N 1
ATOM 721 C CA . SER A 1 94 ? -3.710 -16.434 -11.037 1.00 73.19 94 SER A CA 1
ATOM 722 C C . SER A 1 94 ? -2.458 -15.719 -11.536 1.00 73.19 94 SER A C 1
ATOM 724 O O . SER A 1 94 ? -2.207 -15.705 -12.733 1.00 73.19 94 SER A O 1
ATOM 726 N N . SER A 1 95 ? -1.632 -15.167 -10.642 1.00 70.94 95 SER A N 1
ATOM 727 C CA . SER A 1 95 ? -0.395 -14.502 -11.063 1.00 70.94 95 SER A CA 1
ATOM 728 C C . SER A 1 95 ? 0.602 -15.488 -11.679 1.00 70.94 95 SER A C 1
ATOM 730 O O . SER A 1 95 ? 1.268 -15.135 -12.647 1.00 70.94 95 SER A O 1
ATOM 732 N N . ALA A 1 96 ? 0.701 -16.707 -11.142 1.00 72.12 96 ALA A N 1
ATOM 733 C CA . ALA A 1 96 ? 1.585 -17.747 -11.662 1.00 72.12 96 ALA A CA 1
ATOM 734 C C . ALA A 1 96 ? 1.102 -18.304 -13.007 1.00 72.12 96 ALA A C 1
ATOM 736 O O . ALA A 1 96 ? 1.917 -18.596 -13.876 1.00 72.12 96 ALA A O 1
ATOM 737 N N . LEU A 1 97 ? -0.214 -18.438 -13.185 1.00 70.69 97 LEU A N 1
ATOM 738 C CA . LEU A 1 97 ? -0.802 -18.984 -14.406 1.00 70.69 97 LEU A CA 1
ATOM 739 C C . LEU A 1 97 ? -0.626 -18.031 -15.584 1.00 70.69 97 LEU A C 1
ATOM 741 O O . LEU A 1 97 ? -0.307 -18.480 -16.677 1.00 70.69 97 LEU A O 1
ATOM 745 N N . VAL A 1 98 ? -0.786 -16.725 -15.349 1.00 66.06 98 VAL A N 1
ATOM 746 C CA . VAL A 1 98 ? -0.580 -15.726 -16.399 1.00 66.06 98 VAL A CA 1
ATOM 747 C C . VAL A 1 98 ? 0.929 -15.525 -16.637 1.00 66.06 98 VAL A C 1
ATOM 749 O O . VAL A 1 98 ? 1.315 -15.401 -17.781 1.00 66.06 98 VAL A O 1
ATOM 752 N N . TYR A 1 99 ? 1.805 -15.594 -15.618 1.00 62.88 99 TYR A N 1
ATOM 753 C CA . TYR A 1 99 ? 3.273 -15.516 -15.817 1.00 62.88 99 TYR A CA 1
ATOM 754 C C . TYR A 1 99 ? 3.848 -16.636 -16.709 1.00 62.88 99 TYR A C 1
ATOM 756 O O . TYR A 1 99 ? 4.915 -16.471 -17.292 1.00 62.88 99 TYR A O 1
ATOM 764 N N . ASN A 1 100 ? 3.177 -17.788 -16.777 1.00 57.91 100 ASN A N 1
ATOM 765 C CA . ASN A 1 100 ? 3.606 -18.946 -17.570 1.00 57.91 100 ASN A CA 1
ATOM 766 C C . ASN A 1 100 ? 3.019 -18.962 -19.001 1.00 57.91 100 ASN A C 1
ATOM 768 O O . ASN A 1 100 ? 3.118 -19.984 -19.683 1.00 57.91 100 ASN A O 1
ATOM 772 N N . LEU A 1 101 ? 2.372 -17.869 -19.418 1.00 50.41 101 LEU A N 1
ATOM 773 C CA . LEU A 1 101 ? 1.801 -17.618 -20.747 1.00 50.41 101 LEU A CA 1
ATOM 774 C C . LEU A 1 101 ? 2.639 -16.567 -21.485 1.00 50.4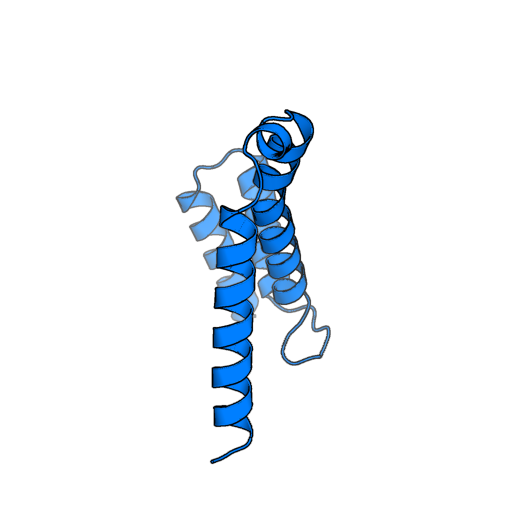1 101 LEU A C 1
ATOM 776 O O . LEU A 1 101 ? 2.780 -16.721 -22.718 1.00 50.41 101 LEU A O 1
#

pLDDT: mean 78.1, std 11.31, range [50.41, 95.25]

Radius of gyration: 20.26 Å; chains: 1; bounding box: 50×37×46 Å

Foldseek 3Di:
DDPVVVVVVVVVVVVVVVVVVVVVPDVVVCPDPVNVVVVVCVVVVVVVVVLVCVCQDDPHDRDNALLVQLVVQLVVCVVVVHDPVVSNVRSVVSSVVRVVD